Protein AF-A0A9P6TNH4-F1 (afdb_monomer)

Foldseek 3Di:
DDDDDDDDDPDDDPPPPPPVPPDPLNVLLVVLVVLLVVLVPCPPDDDPPCPCSQVVLLCSQQVPAPLSSVLLVLLPVPDDSVLSSVVSNLCSQFVCGHVNNNVLCVVQVVDSVSSSVQCPDLVSVVVSQVVSLVVVVVVCVVVVHPPCPSHGTHSGGD

Radius of gyration: 21.9 Å; Cα contacts (8 Å, |Δi|>4): 135; chains: 1; bounding box: 64×40×67 Å

pLDDT: mean 82.05, std 19.62, range [35.44, 97.69]

Structure (mmCIF, N/CA/C/O backbone):
data_AF-A0A9P6TNH4-F1
#
_entry.id   AF-A0A9P6TNH4-F1
#
loop_
_atom_site.group_PDB
_atom_site.id
_atom_site.type_symbol
_atom_site.label_atom_id
_atom_site.label_alt_id
_atom_site.label_comp_id
_atom_site.label_asym_id
_atom_site.label_entity_id
_atom_site.label_seq_id
_atom_site.pdbx_PDB_ins_code
_atom_site.Cartn_x
_atom_site.Cartn_y
_atom_site.Cartn_z
_atom_site.occupancy
_atom_site.B_iso_or_equiv
_atom_site.auth_seq_id
_atom_site.auth_comp_id
_atom_site.auth_asym_id
_atom_site.auth_atom_id
_atom_site.pdbx_PDB_model_num
ATOM 1 N N . MET A 1 1 ? 49.554 24.285 46.329 1.00 37.38 1 MET A N 1
ATOM 2 C CA . MET A 1 1 ? 48.933 22.944 46.353 1.00 37.38 1 MET A CA 1
ATOM 3 C C . MET A 1 1 ? 48.378 22.694 44.965 1.00 37.38 1 MET A C 1
ATOM 5 O O . MET A 1 1 ? 47.506 23.433 44.535 1.00 37.38 1 MET A O 1
ATOM 9 N N . SER A 1 2 ? 49.019 21.789 44.226 1.00 38.09 2 SER A N 1
ATOM 10 C CA . SER A 1 2 ? 48.841 21.612 42.783 1.00 38.09 2 SER A CA 1
ATOM 11 C C . SER A 1 2 ? 47.711 20.625 42.492 1.00 38.09 2 SER A C 1
ATOM 13 O O . SER A 1 2 ? 47.650 19.554 43.099 1.00 38.09 2 SER A O 1
ATOM 15 N N . CYS A 1 3 ? 46.819 21.026 41.588 1.00 43.47 3 CYS A N 1
ATOM 16 C CA . CYS A 1 3 ? 45.676 20.264 41.109 1.00 43.47 3 CYS A CA 1
ATOM 17 C C . CYS A 1 3 ? 46.169 18.989 40.403 1.00 43.47 3 CYS A C 1
ATOM 19 O O . CYS A 1 3 ? 46.942 19.064 39.449 1.00 43.47 3 CYS A O 1
ATOM 21 N N . LYS A 1 4 ? 45.763 17.814 40.896 1.00 47.56 4 LYS A N 1
ATOM 22 C CA . LYS A 1 4 ? 46.108 16.523 40.293 1.00 47.56 4 LYS A CA 1
ATOM 23 C C . LYS A 1 4 ? 45.225 16.285 39.068 1.00 47.56 4 LYS A C 1
ATOM 25 O O . LYS A 1 4 ? 44.048 15.964 39.192 1.00 47.56 4 LYS A O 1
ATOM 30 N N . THR A 1 5 ? 45.821 16.427 37.894 1.00 46.59 5 THR A N 1
ATOM 31 C CA . THR A 1 5 ? 45.337 15.897 36.619 1.00 46.59 5 THR A CA 1
ATOM 32 C C . THR A 1 5 ? 45.258 14.368 36.689 1.00 46.59 5 THR A C 1
ATOM 34 O O . THR A 1 5 ? 46.267 13.695 36.890 1.00 46.59 5 THR A O 1
ATOM 37 N N . CYS A 1 6 ? 44.061 13.804 36.506 1.00 51.72 6 CYS A N 1
ATOM 38 C CA . CYS A 1 6 ? 43.899 12.385 36.186 1.00 51.72 6 CYS A CA 1
ATOM 39 C C . CYS A 1 6 ? 44.214 12.189 34.700 1.00 51.72 6 CYS A C 1
ATOM 41 O O . CYS A 1 6 ? 43.359 12.382 33.840 1.00 51.72 6 CYS A O 1
ATOM 43 N N . GLY A 1 7 ? 45.469 11.854 34.408 1.00 47.84 7 GLY A N 1
ATOM 44 C CA . GLY A 1 7 ? 45.866 11.262 33.138 1.00 47.84 7 GLY A CA 1
ATOM 45 C C . GLY A 1 7 ? 45.820 9.741 33.243 1.00 47.84 7 GLY A C 1
ATOM 46 O O . GLY A 1 7 ? 46.381 9.178 34.180 1.00 47.84 7 GLY A O 1
ATOM 47 N N . GLY A 1 8 ? 45.183 9.081 32.275 1.00 37.75 8 GLY A N 1
ATOM 48 C CA . GLY A 1 8 ? 45.351 7.643 32.080 1.00 37.75 8 GLY A CA 1
ATOM 49 C C . GLY A 1 8 ? 44.203 6.958 31.346 1.00 37.75 8 GLY A C 1
ATOM 50 O O . GLY A 1 8 ? 43.240 6.554 31.985 1.00 37.75 8 GLY A O 1
ATOM 51 N N . CYS A 1 9 ? 44.355 6.801 30.025 1.00 43.03 9 CYS A N 1
ATOM 52 C CA . CYS A 1 9 ? 44.180 5.553 29.249 1.00 43.03 9 CYS A CA 1
ATOM 53 C C . CYS A 1 9 ? 43.751 5.849 27.801 1.00 43.03 9 CYS A C 1
ATOM 55 O O . CYS A 1 9 ? 42.599 5.689 27.410 1.00 43.03 9 CYS A O 1
ATOM 57 N N . PHE A 1 10 ? 44.728 6.259 26.990 1.00 47.09 10 PHE A N 1
ATOM 58 C CA . PHE A 1 10 ? 44.686 6.149 25.533 1.00 47.09 10 PHE A CA 1
ATOM 59 C C . PHE A 1 10 ? 45.055 4.705 25.158 1.00 47.09 10 PHE A C 1
ATOM 61 O O . PHE A 1 10 ? 46.218 4.405 24.913 1.00 47.09 10 PHE A O 1
ATOM 68 N N . THR A 1 11 ? 44.076 3.803 25.131 1.00 47.19 11 THR A N 1
ATOM 69 C CA . THR A 1 11 ? 44.177 2.524 24.411 1.00 47.19 11 THR A CA 1
ATOM 70 C C . THR A 1 11 ? 42.797 2.104 23.917 1.00 47.19 11 THR A C 1
ATOM 72 O O . THR A 1 11 ? 41.955 1.669 24.694 1.00 47.19 11 THR A O 1
ATOM 75 N N . GLY A 1 12 ? 42.595 2.257 22.607 1.00 49.12 12 GLY A N 1
ATOM 76 C CA . GLY A 1 12 ? 41.892 1.304 21.748 1.00 49.12 12 GLY A CA 1
ATOM 77 C C . GLY A 1 12 ? 40.591 0.690 22.255 1.00 49.12 12 GLY A C 1
ATOM 78 O O . GLY A 1 12 ? 40.549 -0.481 22.610 1.00 49.12 12 GLY A O 1
ATOM 79 N N . SER A 1 13 ? 39.502 1.434 22.136 1.00 42.00 13 SER A N 1
ATOM 80 C CA . SER A 1 13 ? 38.246 0.905 21.602 1.00 42.00 13 SER A CA 1
ATOM 81 C C . SER A 1 13 ? 37.489 2.106 21.084 1.00 42.00 13 SER A C 1
ATOM 83 O O . SER A 1 13 ? 36.855 2.837 21.842 1.00 42.00 13 SER A O 1
ATOM 85 N N . GLY A 1 14 ? 37.648 2.368 19.784 1.00 35.81 14 GLY A N 1
ATOM 86 C CA . GLY A 1 14 ? 36.750 3.277 19.096 1.00 35.81 14 GLY A CA 1
ATOM 87 C C . GLY A 1 14 ? 35.339 2.841 19.453 1.00 35.81 14 GLY A C 1
ATOM 88 O O . GLY A 1 14 ? 35.000 1.669 19.283 1.00 35.81 14 GLY A O 1
ATOM 89 N N . CYS A 1 15 ? 34.562 3.764 20.015 1.00 40.81 15 CYS A N 1
ATOM 90 C CA . CYS A 1 15 ? 33.127 3.611 20.127 1.00 40.81 15 CYS A CA 1
ATOM 91 C C . CYS A 1 15 ? 32.622 3.485 18.690 1.00 40.81 15 CYS A C 1
ATOM 93 O O . CYS A 1 15 ? 32.350 4.471 18.004 1.00 40.81 15 CYS A O 1
ATOM 95 N N . THR A 1 16 ? 32.625 2.253 18.191 1.00 40.75 16 THR A N 1
ATOM 96 C CA . THR A 1 16 ? 31.863 1.883 17.026 1.00 40.75 16 THR A CA 1
ATOM 97 C C . THR A 1 16 ? 30.439 2.079 17.495 1.00 40.75 16 THR A C 1
ATOM 99 O O . THR A 1 16 ? 29.872 1.274 18.229 1.00 40.75 16 THR A O 1
ATOM 102 N N . THR A 1 17 ? 29.858 3.209 17.102 1.00 41.62 17 THR A N 1
ATOM 103 C CA . THR A 1 17 ? 28.443 3.200 16.792 1.00 41.62 17 THR A CA 1
ATOM 104 C C . THR A 1 17 ? 28.312 2.116 15.733 1.00 41.62 17 THR A C 1
ATOM 106 O O . THR A 1 17 ? 28.500 2.344 14.539 1.00 41.62 17 THR A O 1
ATOM 109 N N . SER A 1 18 ? 28.093 0.879 16.177 1.00 35.44 18 SER A N 1
ATOM 110 C CA . SER A 1 18 ? 27.436 -0.116 15.365 1.00 35.44 18 SER A CA 1
ATOM 111 C C . SER A 1 18 ? 26.100 0.534 15.055 1.00 35.44 18 SER A C 1
ATOM 113 O O . SER A 1 18 ? 25.148 0.503 15.830 1.00 35.44 18 SER A O 1
ATOM 115 N N . ARG A 1 19 ? 26.083 1.269 13.938 1.00 39.75 19 ARG A N 1
ATOM 116 C CA . ARG A 1 19 ? 24.885 1.583 13.187 1.00 39.75 19 ARG A CA 1
ATOM 117 C C . ARG A 1 19 ? 24.279 0.211 12.973 1.00 39.75 19 ARG A C 1
ATOM 119 O O . ARG A 1 19 ? 24.720 -0.518 12.091 1.00 39.75 19 ARG A O 1
ATOM 126 N N . SER A 1 20 ? 23.405 -0.186 13.895 1.00 37.62 20 SER A N 1
ATOM 127 C CA . SER A 1 20 ? 22.616 -1.391 13.769 1.00 37.62 20 SER A CA 1
ATOM 128 C C . SER A 1 20 ? 21.956 -1.228 12.421 1.00 37.62 20 SER A C 1
ATOM 130 O O . SER A 1 20 ? 21.175 -0.296 12.213 1.00 37.62 20 SER A O 1
ATOM 132 N N . SER A 1 21 ? 22.419 -2.016 11.461 1.00 40.53 21 SER A N 1
ATOM 133 C CA . SER A 1 21 ? 21.996 -1.980 10.075 1.00 40.53 21 SER A CA 1
ATOM 134 C C . SER A 1 21 ? 20.622 -2.624 9.991 1.00 40.53 21 SER A C 1
ATOM 136 O O . SER A 1 21 ? 20.429 -3.574 9.242 1.00 40.53 21 SER A O 1
ATOM 138 N N . LYS A 1 22 ? 19.667 -2.117 10.779 1.00 45.06 22 LYS A N 1
ATOM 139 C CA . LYS A 1 22 ? 18.268 -2.202 10.409 1.00 45.06 22 LYS A CA 1
ATOM 140 C C . LYS A 1 22 ? 18.195 -1.531 9.054 1.00 45.06 22 LYS A C 1
ATOM 142 O O . LYS A 1 22 ? 18.571 -0.361 8.907 1.00 45.06 22 LYS A O 1
ATOM 147 N N . THR A 1 23 ? 17.844 -2.305 8.037 1.00 56.88 23 THR A N 1
ATOM 148 C CA . THR A 1 23 ? 17.645 -1.759 6.699 1.00 56.88 23 THR A CA 1
ATOM 149 C C . THR A 1 23 ? 16.667 -0.591 6.821 1.00 56.88 23 THR A C 1
ATOM 151 O O . THR A 1 23 ? 15.750 -0.615 7.639 1.00 56.88 23 THR A O 1
ATOM 154 N N . LYS A 1 24 ? 16.869 0.473 6.037 1.00 58.84 24 LYS A N 1
ATOM 155 C CA . LYS A 1 24 ? 16.007 1.673 6.027 1.00 58.84 24 LYS A CA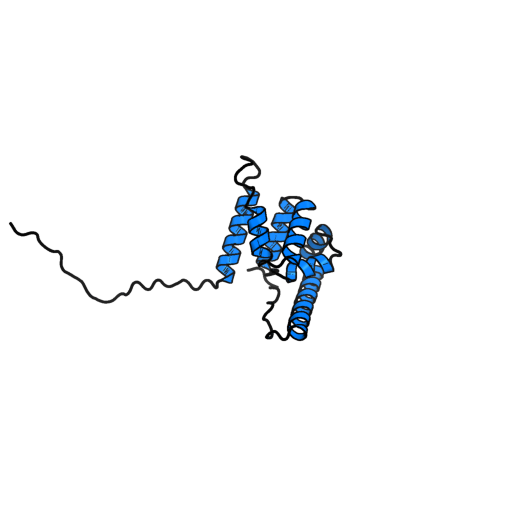 1
ATOM 156 C C . LYS A 1 24 ? 14.504 1.322 6.013 1.00 58.84 24 LYS A C 1
ATOM 158 O O . LYS A 1 24 ? 13.700 2.057 6.577 1.00 58.84 24 LYS A O 1
ATOM 163 N N . ASN A 1 25 ? 14.162 0.180 5.414 1.00 66.00 25 ASN A N 1
ATOM 164 C CA . ASN A 1 25 ? 12.819 -0.380 5.358 1.00 66.00 25 ASN A CA 1
ATOM 165 C C . ASN A 1 25 ? 12.281 -0.798 6.750 1.00 66.00 25 ASN A C 1
ATOM 167 O O . ASN A 1 25 ? 11.241 -0.305 7.162 1.00 66.00 25 ASN A O 1
ATOM 171 N N . GLU A 1 26 ? 13.026 -1.562 7.558 1.00 68.00 26 GLU A N 1
ATOM 172 C CA . GLU A 1 26 ? 12.599 -1.979 8.912 1.00 68.00 26 GLU A CA 1
ATOM 173 C C . GLU A 1 26 ? 12.338 -0.801 9.863 1.00 68.00 26 GLU A C 1
ATOM 175 O O . GLU A 1 26 ? 11.412 -0.827 10.672 1.00 68.00 26 GLU A O 1
ATOM 180 N N . LEU A 1 27 ? 13.153 0.255 9.771 1.00 68.12 27 LEU A N 1
ATOM 181 C CA . LEU A 1 27 ? 12.950 1.479 10.556 1.00 68.12 27 LEU A CA 1
ATOM 182 C C . LEU A 1 27 ? 11.696 2.242 10.112 1.00 68.12 27 LEU A C 1
ATOM 184 O O . LEU A 1 27 ? 11.041 2.874 10.938 1.00 68.12 27 LEU A O 1
ATOM 188 N N . THR A 1 28 ? 11.370 2.178 8.820 1.00 78.62 28 THR A N 1
ATOM 189 C CA . THR A 1 28 ? 10.169 2.806 8.258 1.00 78.62 28 THR A CA 1
ATOM 190 C C . THR A 1 28 ? 8.922 2.040 8.691 1.00 78.62 28 THR A C 1
ATOM 192 O O . THR A 1 28 ? 7.993 2.657 9.200 1.00 78.62 28 THR A O 1
ATOM 195 N N . VAL A 1 29 ? 8.949 0.705 8.613 1.00 83.25 29 VAL A N 1
ATOM 196 C CA . VAL A 1 29 ? 7.869 -0.172 9.089 1.00 83.25 29 VAL A CA 1
ATOM 197 C C . VAL A 1 29 ? 7.599 0.052 10.576 1.00 83.25 29 VAL A C 1
ATOM 199 O O . VAL A 1 29 ? 6.476 0.361 10.956 1.00 83.25 29 VAL A O 1
ATOM 202 N N . ALA A 1 30 ? 8.634 0.005 11.423 1.00 84.88 30 ALA A N 1
ATOM 203 C CA . ALA A 1 30 ? 8.476 0.229 12.862 1.00 84.88 30 ALA A CA 1
ATOM 204 C C . ALA A 1 30 ? 7.882 1.611 13.190 1.00 84.88 30 ALA A C 1
ATOM 206 O O . ALA A 1 30 ? 7.114 1.750 14.142 1.00 84.88 30 ALA A O 1
ATOM 207 N N . ARG A 1 31 ? 8.224 2.636 12.400 1.00 87.88 31 ARG A N 1
ATOM 208 C CA . ARG A 1 31 ? 7.667 3.981 12.555 1.00 87.88 31 ARG A CA 1
ATOM 209 C C . ARG A 1 31 ? 6.190 4.034 12.167 1.00 87.88 31 ARG A C 1
ATOM 211 O O . ARG A 1 31 ? 5.409 4.579 12.940 1.00 87.88 31 ARG A O 1
ATOM 218 N N . ILE A 1 32 ? 5.811 3.456 11.025 1.00 88.56 32 ILE A N 1
ATOM 219 C CA . ILE A 1 32 ? 4.412 3.409 10.572 1.00 88.56 32 ILE A CA 1
ATOM 220 C C . ILE A 1 32 ? 3.562 2.634 11.581 1.00 88.56 32 ILE A C 1
ATOM 222 O O . ILE A 1 32 ? 2.540 3.148 12.019 1.00 88.56 32 ILE A O 1
ATOM 226 N N . LEU A 1 33 ? 4.020 1.467 12.043 1.00 88.88 33 LEU A N 1
ATOM 227 C CA . LEU A 1 33 ? 3.329 0.695 13.083 1.00 88.88 33 LEU A CA 1
ATOM 228 C C . LEU A 1 33 ? 3.145 1.505 14.380 1.00 88.88 33 LEU A C 1
ATOM 230 O O . LEU A 1 33 ? 2.076 1.472 14.986 1.00 88.88 33 LEU A O 1
ATOM 234 N N . GLY A 1 34 ? 4.148 2.297 14.776 1.00 88.50 34 GLY A N 1
ATOM 235 C CA . GLY A 1 34 ? 4.030 3.217 15.910 1.00 88.50 34 GLY A CA 1
ATOM 236 C C . GLY A 1 34 ? 2.971 4.309 15.706 1.00 88.50 34 GLY A C 1
ATOM 237 O O . GLY A 1 34 ? 2.223 4.619 16.632 1.00 88.50 34 GLY A O 1
ATOM 238 N N . LEU A 1 35 ? 2.865 4.866 14.494 1.00 89.25 35 LEU A N 1
ATOM 239 C CA . LEU A 1 35 ? 1.826 5.842 14.145 1.00 89.25 35 LEU A CA 1
ATOM 240 C C . LEU A 1 35 ? 0.426 5.215 14.141 1.00 89.25 35 LEU A C 1
ATOM 242 O O . LEU A 1 35 ? -0.516 5.842 14.621 1.00 89.25 35 LEU A O 1
ATOM 246 N N . LEU A 1 36 ? 0.293 3.978 13.653 1.00 90.06 36 LEU A N 1
ATOM 247 C CA . LEU A 1 36 ? -0.970 3.234 13.669 1.00 90.06 36 LEU A CA 1
ATOM 248 C C . LEU A 1 36 ? -1.431 2.960 15.104 1.00 90.06 36 LEU A C 1
ATOM 250 O O . LEU A 1 36 ? -2.597 3.175 15.433 1.00 90.06 36 LEU A O 1
ATOM 254 N N . GLN A 1 37 ? -0.506 2.576 15.987 1.00 89.38 37 GLN A N 1
ATOM 255 C CA . GLN A 1 37 ? -0.810 2.374 17.401 1.00 89.38 37 GLN A CA 1
ATOM 256 C C . GLN A 1 37 ? -1.236 3.678 18.092 1.00 89.38 37 GLN A C 1
ATOM 258 O O . GLN A 1 37 ? -2.185 3.674 18.876 1.00 89.38 37 GLN A O 1
ATOM 263 N N . LEU A 1 38 ? -0.580 4.800 17.779 1.00 88.00 38 LEU A N 1
ATOM 264 C CA . LEU A 1 38 ? -0.961 6.119 18.291 1.00 88.00 38 LEU A CA 1
ATOM 265 C C . LEU A 1 38 ? -2.364 6.528 17.811 1.00 88.00 38 LEU A C 1
ATOM 267 O O . LEU A 1 38 ? -3.181 7.005 18.601 1.00 88.00 38 LEU A O 1
ATOM 271 N N . ALA A 1 39 ? -2.667 6.300 16.530 1.00 86.50 39 ALA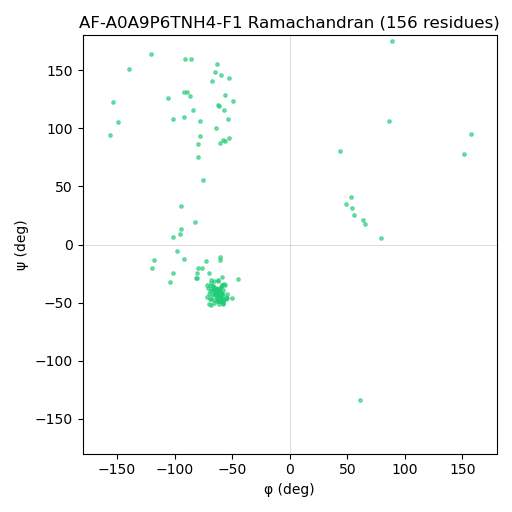 A N 1
ATOM 272 C CA . ALA A 1 39 ? -3.985 6.563 15.959 1.00 86.50 39 ALA A CA 1
ATOM 273 C C . ALA A 1 39 ? -5.082 5.713 16.625 1.00 86.50 39 ALA A C 1
ATOM 275 O O . ALA A 1 39 ? -6.164 6.221 16.902 1.00 86.50 39 ALA A O 1
ATOM 276 N N . ALA A 1 40 ? -4.792 4.449 16.951 1.00 87.06 40 ALA A N 1
ATOM 277 C CA . ALA A 1 40 ? -5.735 3.568 17.636 1.00 87.06 40 ALA A CA 1
ATOM 278 C C . ALA A 1 40 ? -6.006 3.979 19.098 1.00 87.06 40 ALA A C 1
ATOM 280 O O . ALA A 1 40 ? -7.123 3.818 19.585 1.00 87.06 40 ALA A O 1
ATOM 281 N N . GLN A 1 41 ? -5.000 4.499 19.811 1.00 83.50 41 GLN A N 1
ATOM 282 C CA . GLN A 1 41 ? -5.089 4.789 21.251 1.00 83.50 41 GLN A CA 1
ATOM 283 C C . GLN A 1 41 ? -5.800 6.094 21.598 1.00 83.50 41 GLN A C 1
ATOM 285 O O . GLN A 1 41 ? -6.369 6.206 22.682 1.00 83.50 41 GLN A O 1
ATOM 290 N N . THR A 1 42 ? -5.763 7.095 20.723 1.00 69.62 42 THR A N 1
ATOM 291 C CA . THR A 1 42 ?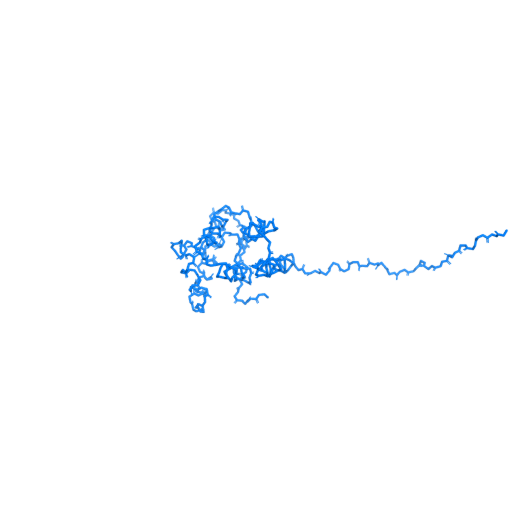 -6.230 8.441 21.102 1.00 69.62 42 THR A CA 1
ATOM 292 C C . THR A 1 42 ? -7.699 8.706 20.735 1.00 69.62 42 THR A C 1
ATOM 294 O O . THR A 1 42 ? -8.196 9.818 20.892 1.00 69.62 42 THR A O 1
ATOM 297 N N . ASN A 1 43 ? -8.437 7.645 20.387 1.00 60.00 43 ASN A N 1
ATOM 298 C CA . ASN A 1 43 ? -9.885 7.654 20.160 1.00 60.00 43 ASN A CA 1
ATOM 299 C C . ASN A 1 43 ? -10.704 8.078 21.407 1.00 60.00 43 ASN A C 1
ATOM 301 O O . ASN A 1 43 ? -11.879 8.406 21.279 1.00 60.00 43 ASN A O 1
ATOM 305 N N . ASP A 1 44 ? -10.094 8.120 22.601 1.00 52.62 44 ASP A N 1
ATOM 306 C CA . ASP A 1 44 ? -10.810 8.420 23.849 1.00 52.62 44 ASP A CA 1
ATOM 307 C C . ASP A 1 44 ? -10.645 9.852 24.391 1.00 52.62 44 ASP A C 1
ATOM 309 O O . ASP A 1 44 ? -11.524 10.307 25.125 1.00 52.62 44 ASP A O 1
ATOM 313 N N . GLN A 1 45 ? -9.579 10.605 24.080 1.00 49.88 45 GLN A N 1
ATOM 314 C CA . GLN A 1 45 ? -9.361 11.929 24.694 1.00 49.88 45 GLN A CA 1
ATOM 315 C C . GLN A 1 45 ? -8.538 12.878 23.803 1.00 49.88 45 GLN A C 1
ATOM 317 O O . GLN A 1 45 ? -7.373 12.627 23.532 1.00 49.88 45 GLN A O 1
ATOM 322 N N . THR A 1 46 ? -9.121 14.041 23.484 1.00 46.41 46 THR A N 1
ATOM 323 C CA . THR A 1 46 ? -8.508 15.275 22.927 1.00 46.41 46 THR A CA 1
ATOM 324 C C . THR A 1 46 ? -8.340 15.383 21.399 1.00 46.41 46 THR A C 1
ATOM 326 O O . THR A 1 46 ? -7.448 14.833 20.769 1.00 46.41 46 THR A O 1
ATOM 329 N N . SER A 1 47 ? -9.196 16.215 20.805 1.00 51.25 47 SER A N 1
ATOM 330 C CA . SER A 1 47 ? -9.382 16.455 19.369 1.00 51.25 47 SER A CA 1
ATOM 331 C C . SER A 1 47 ? -8.392 17.436 18.713 1.00 51.25 47 SER A C 1
ATOM 333 O O . SER A 1 47 ? -8.729 17.988 17.675 1.00 51.25 47 SER A O 1
ATOM 335 N N . ASN A 1 48 ? -7.221 17.717 19.302 1.00 50.16 48 ASN A N 1
ATOM 336 C CA . ASN A 1 48 ? -6.302 18.750 18.777 1.00 50.16 48 ASN A CA 1
ATOM 337 C C . ASN A 1 48 ? -4.907 18.244 18.366 1.00 50.16 48 ASN A C 1
ATOM 339 O O . ASN A 1 48 ? -4.252 18.920 17.583 1.00 50.16 48 ASN A O 1
ATOM 343 N N . ASP A 1 49 ? -4.447 17.082 18.847 1.00 47.09 49 ASP A N 1
ATOM 344 C CA . ASP A 1 49 ? -3.097 16.554 18.531 1.00 47.09 49 ASP A CA 1
ATOM 345 C C . ASP A 1 49 ? -3.110 15.512 17.389 1.00 47.09 49 ASP A C 1
ATOM 347 O O . ASP A 1 49 ? -2.079 15.043 16.908 1.00 47.09 49 ASP A O 1
ATOM 351 N N . HIS A 1 50 ? -4.307 15.151 16.926 1.00 53.69 50 HIS A N 1
ATOM 352 C CA . HIS A 1 50 ? -4.545 14.109 15.931 1.00 53.69 50 HIS A CA 1
ATOM 353 C C . HIS A 1 50 ? -4.597 14.575 14.483 1.00 53.69 50 HIS A C 1
ATOM 355 O O . HIS A 1 50 ? -4.501 13.737 13.582 1.00 53.69 50 HIS A O 1
ATOM 361 N N . ASP A 1 51 ? -4.686 15.883 14.250 1.00 61.34 51 ASP A N 1
ATOM 362 C CA . ASP A 1 51 ? -4.876 16.453 12.912 1.00 61.34 51 ASP A CA 1
ATOM 363 C C . ASP A 1 51 ? -3.739 16.115 11.938 1.00 61.34 51 ASP A C 1
ATOM 365 O O . ASP A 1 51 ? -3.857 16.332 10.733 1.00 61.34 51 ASP A O 1
ATOM 369 N N . HIS A 1 52 ? -2.628 15.561 12.429 1.00 78.50 52 HIS A N 1
ATOM 370 C CA . HIS A 1 52 ? -1.462 15.249 11.614 1.00 78.50 52 HIS A CA 1
ATOM 371 C C . HIS A 1 52 ? -1.111 13.761 11.554 1.00 78.50 52 HIS A C 1
ATOM 373 O O . HIS A 1 52 ? -0.347 13.386 10.669 1.00 78.50 52 HIS A O 1
ATOM 379 N N . VAL A 1 53 ? -1.667 12.890 12.407 1.00 89.25 53 VAL A N 1
ATOM 380 C CA . VAL A 1 53 ? -1.267 11.466 12.440 1.00 89.25 53 VAL A CA 1
ATOM 381 C C . VAL A 1 53 ? -1.717 10.740 11.174 1.00 89.25 53 VAL A C 1
ATOM 383 O O . VAL A 1 53 ? -0.887 10.152 10.481 1.00 89.25 53 VAL A O 1
ATOM 386 N N . ILE A 1 54 ? -3.001 10.844 10.819 1.00 90.94 54 ILE A N 1
ATOM 387 C CA . ILE A 1 54 ? -3.537 10.230 9.596 1.00 90.94 54 ILE A CA 1
ATOM 388 C C . ILE A 1 54 ? -2.868 10.822 8.345 1.00 90.94 54 ILE A C 1
ATOM 390 O O . ILE A 1 54 ? -2.345 10.041 7.548 1.00 90.94 54 ILE A O 1
ATOM 394 N N . PRO A 1 55 ? -2.754 12.159 8.178 1.00 91.19 55 PRO A N 1
ATOM 395 C CA . PRO A 1 55 ? -1.994 12.721 7.061 1.00 91.19 55 PRO A CA 1
ATOM 396 C C . PRO A 1 55 ? -0.537 12.248 6.989 1.00 91.19 55 PRO A C 1
ATOM 398 O O . PRO A 1 55 ? -0.016 12.053 5.893 1.00 91.19 55 PRO A O 1
ATOM 401 N N . THR A 1 56 ? 0.116 12.020 8.133 1.00 91.62 56 THR A N 1
ATOM 402 C CA . THR A 1 56 ? 1.487 11.493 8.179 1.00 91.62 56 THR A CA 1
ATOM 403 C C . THR A 1 56 ? 1.538 10.042 7.707 1.00 91.62 56 THR A C 1
ATOM 405 O O . THR A 1 56 ? 2.354 9.724 6.846 1.00 91.62 56 THR A O 1
ATOM 408 N N . ILE A 1 57 ? 0.635 9.176 8.183 1.00 93.12 57 ILE A N 1
ATOM 409 C CA . ILE A 1 57 ? 0.519 7.787 7.706 1.00 93.12 57 ILE A CA 1
ATOM 410 C C . ILE A 1 57 ? 0.315 7.766 6.185 1.00 93.12 57 ILE A C 1
ATOM 412 O O . ILE A 1 57 ? 1.017 7.051 5.470 1.00 93.12 57 ILE A O 1
ATOM 416 N N . VAL A 1 58 ? -0.592 8.608 5.679 1.00 94.44 58 VAL A N 1
ATOM 417 C CA . VAL A 1 58 ? -0.866 8.742 4.243 1.00 94.44 58 VAL A CA 1
ATOM 418 C C . VAL A 1 58 ? 0.380 9.181 3.473 1.00 94.44 58 VAL A C 1
ATOM 420 O O . VAL A 1 58 ? 0.719 8.582 2.450 1.00 94.44 58 VAL A O 1
ATOM 423 N N . ALA A 1 59 ? 1.082 10.214 3.942 1.00 92.81 59 ALA A N 1
ATOM 424 C CA . ALA A 1 59 ? 2.280 10.730 3.284 1.00 92.81 59 ALA A CA 1
ATOM 425 C C . ALA A 1 59 ? 3.401 9.680 3.218 1.00 92.81 59 ALA A C 1
ATOM 427 O O . ALA A 1 59 ? 4.079 9.558 2.197 1.00 92.81 59 ALA A O 1
ATOM 428 N N . GLU A 1 60 ? 3.567 8.893 4.280 1.00 92.75 60 GLU A N 1
ATOM 429 C CA . GLU A 1 60 ? 4.581 7.845 4.352 1.00 92.75 60 GLU A CA 1
ATOM 430 C C . GLU A 1 60 ? 4.272 6.664 3.438 1.00 92.75 60 GLU A C 1
ATOM 432 O O . GLU A 1 60 ? 5.116 6.289 2.623 1.00 92.75 60 GLU A O 1
ATOM 437 N N . LEU A 1 61 ? 3.059 6.113 3.526 1.00 94.31 61 LEU A N 1
ATOM 438 C CA . LEU A 1 61 ? 2.649 4.967 2.714 1.00 94.31 61 LEU A CA 1
ATOM 439 C C . LEU A 1 61 ? 2.600 5.312 1.225 1.00 94.31 61 LEU A C 1
ATOM 441 O O . LEU A 1 61 ? 3.009 4.513 0.386 1.00 94.31 61 LEU A O 1
ATOM 445 N N . SER A 1 62 ? 2.153 6.520 0.884 1.00 95.06 62 SER A N 1
ATOM 446 C CA . SER A 1 62 ? 2.096 6.977 -0.506 1.00 95.06 62 SER A CA 1
ATOM 447 C C . SER A 1 62 ? 3.458 7.302 -1.115 1.00 95.06 62 SER A C 1
ATOM 449 O O . SER A 1 62 ? 3.532 7.481 -2.327 1.00 95.06 62 SER A O 1
ATOM 451 N N . GLN A 1 63 ? 4.521 7.439 -0.315 1.00 93.06 63 GLN A N 1
ATOM 452 C CA . GLN A 1 63 ? 5.842 7.888 -0.775 1.00 93.06 63 GLN A CA 1
ATOM 453 C C . GLN A 1 63 ? 5.796 9.166 -1.642 1.00 93.06 63 GLN A C 1
ATOM 455 O O . GLN A 1 63 ? 6.584 9.334 -2.572 1.00 93.06 63 GLN A O 1
ATOM 460 N N . ASN A 1 64 ? 4.878 10.088 -1.332 1.00 88.00 64 ASN A N 1
ATOM 461 C CA . ASN A 1 64 ? 4.613 11.317 -2.098 1.00 88.00 64 ASN A CA 1
ATOM 462 C C . ASN A 1 64 ? 4.044 11.116 -3.515 1.00 88.00 64 ASN A C 1
ATOM 464 O O . ASN A 1 64 ? 4.055 12.044 -4.324 1.00 88.00 64 ASN A O 1
ATOM 468 N N . ILE A 1 65 ? 3.509 9.936 -3.823 1.00 94.06 65 ILE A N 1
ATOM 469 C CA . ILE A 1 65 ? 2.792 9.689 -5.074 1.00 94.06 65 ILE A CA 1
ATOM 470 C C . ILE A 1 65 ? 1.348 10.151 -4.912 1.00 94.06 65 ILE A C 1
ATOM 472 O O . ILE A 1 65 ? 0.584 9.598 -4.122 1.00 94.06 65 ILE A O 1
ATOM 476 N N . TYR A 1 66 ? 0.970 11.162 -5.696 1.00 95.00 66 TYR A N 1
ATOM 477 C CA . TYR A 1 66 ? -0.336 11.816 -5.606 1.00 95.00 66 TYR A CA 1
ATOM 478 C C . TYR A 1 66 ? -1.515 10.839 -5.738 1.00 95.00 66 TYR A C 1
ATOM 480 O O . TYR A 1 66 ? -2.437 10.885 -4.930 1.00 95.00 66 TYR A O 1
ATOM 488 N N . ALA A 1 67 ? -1.472 9.914 -6.704 1.00 95.06 67 ALA A N 1
ATOM 489 C CA . ALA A 1 67 ? -2.542 8.930 -6.895 1.00 95.06 67 ALA A CA 1
ATOM 490 C C . ALA A 1 67 ? -2.757 8.066 -5.640 1.00 95.06 67 ALA A C 1
ATOM 492 O O . ALA A 1 67 ? -3.887 7.863 -5.205 1.00 95.06 67 ALA A O 1
ATOM 493 N N . SER A 1 68 ? -1.669 7.636 -5.004 1.00 96.62 68 SER A N 1
ATOM 494 C CA . SER A 1 68 ? -1.698 6.832 -3.782 1.00 96.62 68 SER A CA 1
ATOM 495 C C . SER A 1 68 ? -2.143 7.637 -2.563 1.00 96.62 68 SER A C 1
ATOM 497 O O . SER A 1 68 ? -2.856 7.115 -1.711 1.00 96.62 68 SER A O 1
ATOM 499 N N . GLN A 1 69 ? -1.781 8.923 -2.485 1.00 96.12 69 GLN A N 1
ATOM 500 C CA . GLN A 1 69 ? -2.316 9.828 -1.461 1.00 96.12 69 GLN A CA 1
ATOM 501 C C . GLN A 1 69 ? -3.831 9.957 -1.582 1.00 96.12 69 GLN A C 1
ATOM 503 O O . GLN A 1 69 ? -4.542 9.797 -0.593 1.00 96.12 69 GLN A O 1
ATOM 508 N N . MET A 1 70 ? -4.330 10.199 -2.795 1.00 95.62 70 MET A N 1
ATOM 509 C CA . MET A 1 70 ? -5.764 10.308 -3.050 1.00 95.62 70 MET A CA 1
ATOM 510 C C . MET A 1 70 ? -6.492 8.993 -2.763 1.00 95.62 70 MET A C 1
ATOM 512 O O . MET A 1 70 ? -7.567 9.022 -2.168 1.00 95.62 70 MET A O 1
ATOM 516 N N . ALA A 1 71 ? -5.893 7.851 -3.112 1.00 95.94 71 ALA A N 1
ATOM 517 C CA . ALA A 1 71 ? -6.419 6.527 -2.794 1.00 95.94 71 ALA A CA 1
ATOM 518 C C . ALA A 1 71 ? -6.579 6.321 -1.278 1.00 95.94 71 ALA A C 1
ATOM 520 O O . ALA A 1 71 ? -7.656 5.948 -0.818 1.00 95.94 71 ALA A O 1
ATOM 521 N N . LEU A 1 72 ? -5.547 6.634 -0.488 1.00 96.25 72 LEU A N 1
ATOM 522 C CA . LEU A 1 72 ? -5.589 6.483 0.970 1.00 96.25 72 LEU A CA 1
ATOM 523 C C . LEU A 1 72 ? -6.540 7.475 1.645 1.00 96.25 72 LEU A C 1
ATOM 525 O O . LEU A 1 72 ? -7.255 7.093 2.565 1.00 96.25 72 LEU A O 1
ATOM 529 N N . LEU A 1 73 ? -6.585 8.730 1.191 1.00 94.62 73 LEU A N 1
ATOM 530 C CA . LEU A 1 73 ? -7.545 9.713 1.707 1.00 94.62 73 LEU A CA 1
ATOM 531 C C . LEU A 1 73 ? -8.984 9.312 1.375 1.00 94.62 73 LEU A C 1
ATOM 533 O O . LEU A 1 73 ? -9.876 9.462 2.205 1.00 94.62 73 LEU A O 1
ATOM 537 N N . SER A 1 74 ? -9.212 8.772 0.177 1.00 93.25 74 SER A N 1
ATOM 538 C CA . SER A 1 74 ? -10.505 8.213 -0.213 1.00 93.25 74 SER A CA 1
ATOM 539 C C . SER A 1 74 ? -10.892 7.033 0.681 1.00 93.25 74 SER A C 1
ATOM 541 O O . SER A 1 74 ? -12.012 7.000 1.182 1.00 93.25 74 SER A O 1
ATOM 543 N N . ALA A 1 75 ? -9.956 6.116 0.951 1.00 95.56 75 ALA A N 1
ATOM 544 C CA . ALA A 1 75 ? -10.168 4.998 1.867 1.00 95.56 75 ALA A CA 1
ATOM 545 C C . ALA A 1 75 ? -10.497 5.467 3.288 1.00 95.56 75 ALA A C 1
ATOM 547 O O . ALA A 1 75 ? -11.473 5.004 3.865 1.00 95.56 75 ALA A O 1
ATOM 548 N N . TYR A 1 76 ? -9.753 6.439 3.819 1.00 94.81 76 TYR A N 1
ATOM 549 C CA . TYR A 1 76 ? -10.015 7.020 5.136 1.00 94.81 76 TYR A CA 1
ATOM 550 C C . TYR A 1 76 ? -11.409 7.659 5.248 1.00 94.81 76 TYR A C 1
ATOM 552 O O . TYR A 1 76 ? -12.049 7.560 6.287 1.00 94.81 76 TYR A O 1
ATOM 560 N N . ASN A 1 77 ? -11.899 8.290 4.178 1.00 92.69 77 ASN A N 1
ATOM 561 C CA . ASN A 1 77 ? -13.223 8.917 4.167 1.00 92.69 77 ASN A CA 1
ATOM 562 C C . ASN A 1 77 ? -14.384 7.915 4.035 1.00 92.69 77 ASN A C 1
ATOM 564 O O . ASN A 1 77 ? -15.523 8.279 4.322 1.00 92.69 77 ASN A O 1
ATOM 568 N N . GLN A 1 78 ? -14.123 6.701 3.544 1.00 93.69 78 GLN A N 1
ATOM 569 C CA . GLN A 1 78 ? -15.149 5.684 3.279 1.00 93.69 78 GLN A CA 1
ATOM 570 C C . GLN A 1 78 ? -15.176 4.577 4.338 1.00 93.69 78 GLN A C 1
ATOM 572 O O . GLN A 1 78 ? -16.238 4.037 4.630 1.00 93.69 78 GLN A O 1
ATOM 577 N N . LEU A 1 79 ? -14.023 4.242 4.915 1.00 93.75 79 LEU A N 1
ATOM 578 C CA . LEU A 1 79 ? -13.876 3.183 5.905 1.00 93.75 79 LEU A CA 1
ATOM 579 C C . LEU A 1 79 ? -14.046 3.711 7.332 1.00 93.75 79 LEU A C 1
ATOM 581 O O . LEU A 1 79 ? -13.862 4.895 7.618 1.00 93.75 79 LEU A O 1
ATOM 585 N N . SER A 1 80 ? -14.343 2.801 8.262 1.00 93.12 80 SER A N 1
ATOM 586 C CA . SER A 1 80 ? -14.177 3.099 9.683 1.00 93.12 80 SER A CA 1
ATOM 587 C C . SER A 1 80 ? -12.695 3.348 9.995 1.00 93.12 80 SER A C 1
ATOM 589 O O . SER A 1 80 ? -11.815 2.831 9.304 1.00 93.12 80 SER A O 1
ATOM 591 N N . LEU A 1 81 ? -12.392 4.099 11.062 1.00 90.69 81 LEU A N 1
ATOM 592 C CA . LEU A 1 81 ? -11.000 4.304 11.485 1.00 90.69 81 LEU A CA 1
ATOM 593 C C . LEU A 1 81 ? -10.284 2.961 11.690 1.00 90.69 81 LEU A C 1
ATOM 595 O O . LEU A 1 81 ? -9.150 2.803 11.258 1.00 90.69 81 LEU A O 1
ATOM 599 N N . THR A 1 82 ? -10.952 1.985 12.306 1.00 92.56 82 THR A N 1
ATOM 600 C CA . THR A 1 82 ? -10.390 0.650 12.540 1.00 92.56 82 THR A CA 1
ATOM 601 C C . THR A 1 82 ? -10.050 -0.065 11.234 1.00 92.56 82 THR A C 1
ATOM 603 O O . THR A 1 82 ? -8.926 -0.537 11.093 1.00 92.56 82 THR A O 1
ATOM 606 N N . ASP A 1 83 ? -10.969 -0.088 10.264 1.00 94.06 83 ASP A N 1
ATOM 607 C CA . ASP A 1 83 ? -10.723 -0.732 8.967 1.00 94.06 83 ASP A CA 1
ATOM 608 C C . ASP A 1 83 ? -9.641 0.006 8.163 1.00 94.06 83 ASP A C 1
ATOM 610 O O . ASP A 1 83 ? -8.824 -0.624 7.498 1.00 94.06 83 ASP A O 1
ATOM 614 N N . PHE A 1 84 ? -9.582 1.340 8.248 1.00 95.62 84 PHE A N 1
ATOM 615 C CA . PHE A 1 84 ? -8.507 2.117 7.627 1.00 95.62 84 PHE A CA 1
ATOM 616 C C . PHE A 1 84 ? -7.137 1.796 8.238 1.00 95.62 84 PHE A C 1
ATOM 618 O O . PHE A 1 84 ? -6.152 1.671 7.510 1.00 95.62 84 PHE A O 1
ATOM 625 N N . LEU A 1 85 ? -7.053 1.670 9.565 1.00 94.50 85 LEU A N 1
ATOM 626 C CA . LEU A 1 85 ? -5.802 1.320 10.236 1.00 94.50 85 LEU A CA 1
ATOM 627 C C . LEU A 1 85 ? -5.363 -0.107 9.888 1.00 94.50 85 LEU A C 1
ATOM 629 O O . LEU A 1 85 ? -4.179 -0.312 9.638 1.00 94.50 85 LEU A O 1
ATOM 633 N N . GLU A 1 86 ? -6.299 -1.055 9.790 1.00 94.31 86 GLU A N 1
ATOM 634 C CA . GLU A 1 86 ? -6.025 -2.422 9.321 1.00 94.31 86 GLU A CA 1
ATOM 635 C C . GLU A 1 86 ? -5.527 -2.428 7.867 1.00 94.31 86 GLU A C 1
ATOM 637 O O . GLU A 1 86 ? -4.527 -3.078 7.555 1.00 94.31 86 GLU A O 1
ATOM 642 N N . LEU A 1 87 ? -6.157 -1.645 6.982 1.00 95.44 87 LEU A N 1
ATOM 643 C CA . LEU A 1 87 ? -5.693 -1.461 5.606 1.00 95.44 87 LEU A CA 1
ATOM 644 C C . LEU A 1 87 ? -4.258 -0.924 5.574 1.00 95.44 87 LEU A C 1
ATOM 646 O O . LEU A 1 87 ? -3.401 -1.460 4.874 1.00 95.44 87 LEU A O 1
ATOM 650 N N . ALA A 1 88 ? -3.989 0.144 6.324 1.00 95.19 88 ALA A N 1
ATOM 651 C CA . ALA A 1 88 ? -2.684 0.793 6.374 1.00 95.19 88 ALA A CA 1
ATOM 652 C C . ALA A 1 88 ? -1.597 -0.125 6.960 1.00 95.19 88 ALA A C 1
ATOM 654 O O . ALA A 1 88 ? -0.465 -0.130 6.467 1.00 95.19 88 ALA A O 1
ATOM 655 N N . GLU A 1 89 ? -1.940 -0.927 7.969 1.00 93.81 89 GLU A N 1
ATOM 656 C CA . GLU A 1 89 ? -1.074 -1.969 8.518 1.00 93.81 89 GLU A CA 1
ATOM 657 C C . GLU A 1 89 ? -0.748 -3.016 7.453 1.00 93.81 89 GLU A C 1
ATOM 659 O O . GLU A 1 89 ? 0.425 -3.269 7.185 1.00 93.81 89 GLU A O 1
ATOM 664 N N . CYS A 1 90 ? -1.763 -3.556 6.775 1.00 92.56 90 CYS A N 1
ATOM 665 C CA . CYS A 1 90 ? -1.582 -4.532 5.704 1.00 92.56 90 CYS A CA 1
ATOM 666 C C . CYS A 1 90 ? -0.674 -3.981 4.591 1.00 92.56 90 CYS A C 1
ATOM 668 O O . CYS A 1 90 ? 0.303 -4.628 4.203 1.00 92.56 90 CYS A O 1
ATOM 670 N N . CYS A 1 91 ? -0.920 -2.742 4.150 1.00 93.56 91 CYS A N 1
ATOM 671 C CA . CYS A 1 91 ? -0.074 -2.059 3.175 1.00 93.56 91 CYS A CA 1
ATOM 672 C C . CYS A 1 91 ? 1.395 -2.020 3.616 1.00 93.56 91 CYS A C 1
ATOM 674 O O . CYS A 1 91 ? 2.298 -2.331 2.840 1.00 93.56 91 CYS A O 1
ATOM 676 N N . CYS A 1 92 ? 1.637 -1.662 4.877 1.00 92.25 92 CYS A N 1
ATOM 677 C CA . CYS A 1 92 ? 2.977 -1.574 5.441 1.00 92.25 92 CYS A CA 1
ATOM 678 C C . CYS A 1 92 ? 3.664 -2.947 5.527 1.00 92.25 92 CYS A C 1
ATOM 680 O O . CYS A 1 92 ? 4.818 -3.090 5.119 1.00 92.25 92 CYS A O 1
ATOM 682 N N . MET A 1 93 ? 2.965 -3.960 6.042 1.00 90.19 93 MET A N 1
ATOM 683 C CA . MET A 1 93 ? 3.516 -5.301 6.278 1.00 90.19 93 MET A CA 1
ATOM 684 C C . MET A 1 93 ? 3.886 -6.020 4.980 1.00 90.19 93 MET A C 1
ATOM 686 O O . MET A 1 93 ? 4.858 -6.777 4.947 1.00 90.19 93 MET A O 1
ATOM 690 N N . HIS A 1 94 ? 3.151 -5.745 3.902 1.00 90.38 94 HIS A N 1
ATOM 691 C CA . HIS A 1 94 ? 3.378 -6.328 2.582 1.00 90.38 94 HIS A CA 1
ATOM 692 C C . HIS A 1 94 ? 4.233 -5.450 1.655 1.00 90.38 94 HIS A C 1
ATOM 694 O O . HIS A 1 94 ? 4.385 -5.775 0.480 1.00 90.38 94 HIS A O 1
ATOM 700 N N . ASP A 1 95 ? 4.828 -4.361 2.157 1.00 90.38 95 ASP A N 1
ATOM 701 C CA . ASP A 1 95 ? 5.598 -3.393 1.352 1.00 90.38 95 ASP A CA 1
ATOM 702 C C . ASP A 1 95 ? 4.785 -2.809 0.172 1.00 90.38 95 ASP A C 1
ATOM 704 O O . ASP A 1 95 ? 5.326 -2.354 -0.837 1.00 90.38 95 ASP A O 1
ATOM 708 N N . MET A 1 96 ? 3.454 -2.802 0.303 1.00 92.94 96 MET A N 1
ATOM 709 C CA . MET A 1 96 ? 2.518 -2.213 -0.649 1.00 92.94 96 MET A CA 1
ATOM 710 C C . MET A 1 96 ? 2.484 -0.703 -0.418 1.00 92.94 96 MET A C 1
ATOM 712 O O . MET A 1 96 ? 1.578 -0.145 0.196 1.00 92.94 96 MET A O 1
ATOM 716 N N . THR A 1 97 ? 3.540 -0.044 -0.881 1.00 93.31 97 THR A N 1
ATOM 717 C CA . THR A 1 97 ? 3.759 1.396 -0.730 1.00 93.31 97 THR A CA 1
ATOM 718 C C . THR A 1 97 ? 3.883 2.076 -2.087 1.00 93.31 97 THR A C 1
ATOM 720 O O . THR A 1 97 ? 4.059 1.427 -3.124 1.00 93.31 97 THR A O 1
ATOM 723 N N . GLY A 1 98 ? 3.762 3.402 -2.103 1.00 94.06 98 GLY A N 1
ATOM 724 C CA . GLY A 1 98 ? 3.869 4.178 -3.329 1.00 94.06 98 GLY A CA 1
ATOM 725 C C . GLY A 1 98 ? 2.796 3.789 -4.341 1.00 94.06 98 GLY A C 1
ATOM 726 O O . GLY A 1 98 ? 1.621 3.671 -3.987 1.00 94.06 98 GLY A O 1
ATOM 727 N N . VAL A 1 99 ? 3.190 3.589 -5.602 1.00 95.31 99 VAL A N 1
ATOM 728 C CA . VAL A 1 99 ? 2.276 3.326 -6.730 1.00 95.31 99 VAL A CA 1
ATOM 729 C C . VAL A 1 99 ? 1.417 2.077 -6.528 1.00 95.31 99 VAL A C 1
ATOM 731 O O . VAL A 1 99 ? 0.282 2.054 -6.996 1.00 95.31 99 VAL A O 1
ATOM 734 N N . HIS A 1 100 ? 1.898 1.089 -5.764 1.00 96.81 100 HIS A N 1
ATOM 735 C CA . HIS A 1 100 ? 1.159 -0.148 -5.515 1.00 96.81 100 HIS A CA 1
ATOM 736 C C . HIS A 1 100 ? -0.202 0.099 -4.864 1.00 96.81 100 HIS A C 1
ATOM 738 O O . HIS A 1 100 ? -1.162 -0.589 -5.187 1.00 96.81 100 HIS A O 1
ATOM 744 N N . ILE A 1 101 ? -0.309 1.101 -3.987 1.00 96.56 101 ILE A N 1
ATOM 745 C CA . ILE A 1 101 ? -1.570 1.423 -3.307 1.00 96.56 101 ILE A CA 1
ATOM 746 C C . ILE A 1 101 ? -2.617 1.923 -4.306 1.00 96.56 101 ILE A C 1
ATOM 748 O O . ILE A 1 101 ? -3.778 1.525 -4.239 1.00 96.56 101 ILE A O 1
ATOM 752 N N . ALA A 1 102 ? -2.208 2.780 -5.247 1.00 96.69 102 ALA A N 1
ATOM 753 C CA . ALA A 1 102 ? -3.103 3.278 -6.285 1.00 96.69 102 ALA A CA 1
ATOM 754 C C . ALA A 1 102 ? -3.584 2.132 -7.187 1.00 96.69 102 ALA A C 1
ATOM 756 O O . ALA A 1 102 ? -4.781 2.015 -7.431 1.00 96.69 102 ALA A O 1
ATOM 757 N N . TRP A 1 103 ? -2.673 1.250 -7.607 1.00 97.69 103 TRP A N 1
ATOM 758 C CA . TRP A 1 103 ? -3.016 0.086 -8.427 1.00 97.69 103 TRP A CA 1
ATOM 759 C C . TRP A 1 103 ? -3.895 -0.924 -7.692 1.00 97.69 103 TRP A C 1
ATOM 761 O O . TRP A 1 103 ? -4.807 -1.482 -8.292 1.00 97.69 103 TRP A O 1
ATOM 771 N N . ALA A 1 104 ? -3.668 -1.142 -6.396 1.00 97.00 104 ALA A N 1
ATOM 772 C CA . ALA A 1 104 ? -4.482 -2.056 -5.601 1.00 97.00 104 ALA A CA 1
ATOM 773 C C . ALA A 1 104 ? -5.929 -1.569 -5.505 1.00 97.00 104 ALA A C 1
ATOM 775 O O . ALA A 1 104 ? -6.870 -2.345 -5.671 1.00 97.00 104 ALA A O 1
ATOM 776 N N . LEU A 1 105 ? -6.107 -0.266 -5.289 1.00 95.94 105 LEU A N 1
ATOM 777 C CA . LEU A 1 105 ? -7.430 0.332 -5.233 1.00 95.94 105 LEU A CA 1
ATOM 778 C C . LEU A 1 105 ? -8.101 0.374 -6.619 1.00 95.94 105 LEU A C 1
ATOM 780 O O . LEU A 1 105 ? -9.301 0.131 -6.720 1.00 95.94 105 LEU A O 1
ATOM 784 N N . GLU A 1 106 ? -7.346 0.634 -7.689 1.00 95.38 106 GLU A N 1
ATOM 785 C CA . GLU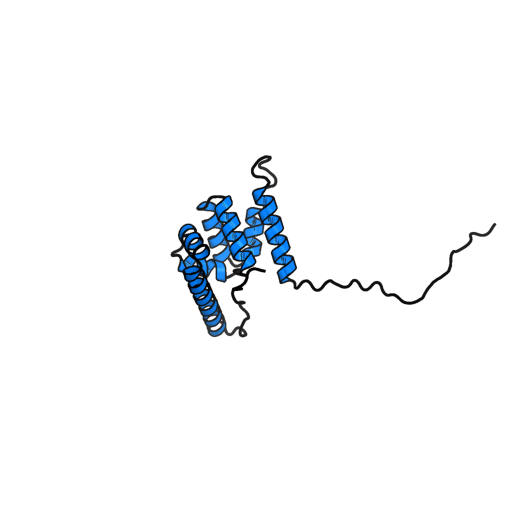 A 1 106 ? -7.843 0.581 -9.072 1.00 95.38 106 GLU A CA 1
ATOM 786 C C . GLU A 1 106 ? -8.309 -0.829 -9.461 1.00 95.38 106 GLU A C 1
ATOM 788 O O . GLU A 1 106 ? -9.390 -0.978 -10.033 1.00 95.38 106 GLU A O 1
ATOM 793 N N . HIS A 1 107 ? -7.545 -1.859 -9.083 1.00 95.62 107 HIS A N 1
ATOM 794 C CA . HIS A 1 107 ? -7.910 -3.264 -9.270 1.00 95.62 107 HIS A CA 1
ATOM 795 C C . HIS A 1 107 ? -9.248 -3.606 -8.599 1.00 95.62 107 HIS A C 1
ATOM 797 O O . HIS A 1 107 ? -10.030 -4.386 -9.132 1.00 95.62 107 HIS A O 1
ATOM 803 N N . CYS A 1 108 ? -9.532 -2.968 -7.463 1.00 95.12 108 CYS A N 1
ATOM 804 C CA . CYS A 1 108 ? -10.775 -3.114 -6.709 1.00 95.12 108 CYS A CA 1
ATOM 805 C C . CYS A 1 108 ? -11.806 -2.030 -7.074 1.00 95.12 108 CYS A C 1
ATOM 807 O O . CYS A 1 108 ? -12.528 -1.542 -6.210 1.00 95.12 108 CYS A O 1
ATOM 809 N N . HIS A 1 109 ? -11.826 -1.568 -8.329 1.00 94.19 109 HIS A N 1
ATOM 810 C CA . HIS A 1 109 ? -12.816 -0.615 -8.856 1.00 94.19 109 HIS A CA 1
ATOM 811 C C . HIS A 1 109 ? -12.961 0.688 -8.054 1.00 94.19 109 HIS A C 1
ATOM 813 O O . HIS A 1 109 ? -14.034 1.289 -8.008 1.00 94.19 109 HIS A O 1
ATOM 819 N N . SER A 1 110 ? -11.880 1.157 -7.428 1.00 92.25 110 SER A N 1
ATOM 820 C CA . SER A 1 110 ? -11.894 2.308 -6.517 1.00 92.25 110 SER A CA 1
ATOM 821 C C . SER A 1 110 ? -12.733 2.126 -5.242 1.00 92.25 110 SER A C 1
ATOM 823 O O . SER A 1 110 ? -13.098 3.122 -4.616 1.00 92.25 110 SER A O 1
ATOM 825 N N . SER A 1 111 ? -13.006 0.879 -4.840 1.00 95.44 111 SER A N 1
ATOM 826 C CA . SER A 1 111 ? -13.726 0.506 -3.620 1.00 95.44 111 SER A CA 1
ATOM 827 C C . SER A 1 111 ? -12.757 0.051 -2.515 1.00 95.44 111 SER A C 1
ATOM 829 O O . SER A 1 111 ? -12.192 -1.045 -2.590 1.00 95.44 111 SER A O 1
ATOM 831 N N . PRO A 1 112 ? -12.557 0.860 -1.455 1.00 94.25 112 PRO A N 1
ATOM 832 C CA . PRO A 1 112 ? -11.729 0.476 -0.311 1.00 94.25 112 PRO A CA 1
ATOM 833 C C . PRO A 1 112 ? -12.278 -0.744 0.440 1.00 94.25 112 PRO A C 1
ATOM 835 O O . PRO A 1 112 ? -11.512 -1.533 0.983 1.00 94.25 112 PRO A O 1
ATOM 838 N N . GLU A 1 113 ? -13.601 -0.917 0.452 1.00 94.56 113 GLU A N 1
ATOM 839 C CA . GLU A 1 113 ? -14.266 -2.069 1.069 1.00 94.56 113 GLU A CA 1
ATOM 840 C C . GLU A 1 113 ? -13.956 -3.365 0.310 1.00 94.56 113 GLU A C 1
ATOM 842 O O . GLU A 1 113 ? -13.642 -4.384 0.923 1.00 94.56 113 GLU A O 1
ATOM 847 N N . GLU A 1 114 ? -13.991 -3.323 -1.026 1.00 95.44 114 GLU A N 1
ATOM 848 C CA . GLU A 1 114 ? -13.624 -4.467 -1.867 1.00 95.44 114 GLU A CA 1
ATOM 849 C C . GLU A 1 114 ? -12.147 -4.826 -1.678 1.00 95.44 114 GLU A C 1
ATOM 851 O O . GLU A 1 114 ? -11.818 -6.001 -1.513 1.00 95.44 114 GLU A O 1
ATOM 856 N N . LEU A 1 115 ? -11.271 -3.820 -1.592 1.00 95.62 115 LEU A N 1
ATOM 857 C CA . LEU A 1 115 ? -9.858 -4.032 -1.291 1.00 95.62 115 LEU A CA 1
ATOM 858 C C . LEU A 1 115 ? -9.663 -4.733 0.062 1.00 95.62 115 LEU A C 1
ATOM 860 O O . LEU A 1 115 ? -8.891 -5.683 0.146 1.00 95.62 115 LEU A O 1
ATOM 864 N N . MET A 1 116 ? -10.397 -4.336 1.104 1.00 95.00 116 MET A N 1
ATOM 865 C CA . MET A 1 116 ? -10.347 -5.016 2.405 1.00 95.00 116 MET A CA 1
ATOM 866 C C . MET A 1 116 ? -10.793 -6.478 2.322 1.00 95.00 116 MET A C 1
ATOM 868 O O . MET A 1 116 ? -10.175 -7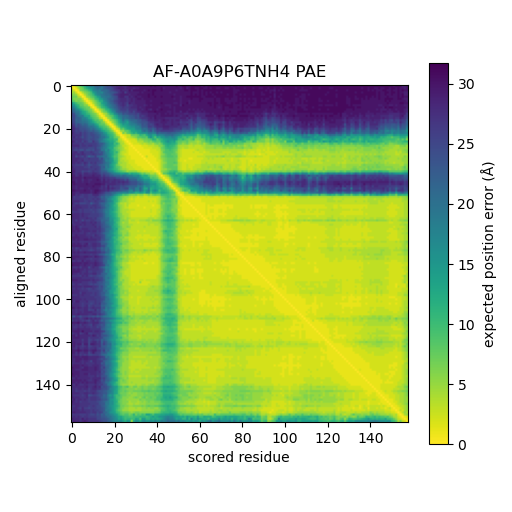.350 2.933 1.00 95.00 116 MET A O 1
ATOM 872 N N . VAL A 1 117 ? -11.841 -6.770 1.549 1.00 94.38 117 VAL A N 1
ATOM 873 C CA . VAL A 1 117 ? -12.291 -8.151 1.311 1.00 94.38 117 VAL A CA 1
ATOM 874 C C . VAL A 1 117 ? -11.201 -8.960 0.605 1.00 94.38 117 VAL A C 1
ATOM 876 O O . VAL A 1 117 ? -10.878 -10.062 1.047 1.00 94.38 117 VAL A O 1
ATOM 879 N N . VAL A 1 118 ? -10.590 -8.404 -0.444 1.00 95.00 118 VAL A N 1
ATOM 880 C CA . VAL A 1 118 ? -9.492 -9.044 -1.185 1.00 95.00 118 VAL A CA 1
ATOM 881 C C . VAL A 1 118 ? -8.290 -9.316 -0.281 1.00 95.00 118 VAL A C 1
ATOM 883 O O . VAL A 1 118 ? -7.740 -10.411 -0.333 1.00 95.00 118 VAL A O 1
ATOM 886 N N . LEU A 1 119 ? -7.902 -8.366 0.575 1.00 92.44 119 LEU A N 1
ATOM 887 C CA . LEU A 1 119 ? -6.751 -8.512 1.473 1.00 92.44 119 LEU A CA 1
ATOM 888 C C . LEU A 1 119 ? -6.974 -9.557 2.576 1.00 92.44 119 LEU A C 1
ATOM 890 O O . LEU A 1 119 ? -6.018 -10.208 3.000 1.00 92.44 119 LEU A O 1
ATOM 894 N N . ARG A 1 120 ? -8.221 -9.742 3.028 1.00 91.56 120 ARG A N 1
ATOM 895 C CA . ARG A 1 120 ? -8.590 -10.736 4.053 1.00 91.56 120 ARG A CA 1
ATOM 896 C C . ARG A 1 120 ? -8.738 -12.155 3.488 1.00 91.56 120 ARG A C 1
ATOM 898 O O . ARG A 1 120 ? -8.599 -13.125 4.232 1.00 91.56 120 ARG A O 1
ATOM 905 N N . GLU A 1 121 ? -9.023 -12.299 2.195 1.00 93.44 121 GLU A N 1
ATOM 906 C CA . GLU A 1 121 ? -9.155 -13.597 1.528 1.00 93.44 121 GLU A CA 1
ATOM 907 C C . GLU A 1 121 ? -7.819 -14.055 0.925 1.00 93.44 121 GLU A C 1
ATOM 909 O O . GLU A 1 121 ? -7.373 -13.521 -0.085 1.00 93.44 121 GLU A O 1
ATOM 914 N N . GLU A 1 122 ? -7.198 -15.089 1.503 1.00 89.12 122 GLU A N 1
ATOM 915 C CA . GLU A 1 122 ? -5.833 -15.524 1.155 1.00 89.12 122 GLU A CA 1
ATOM 916 C C . GLU A 1 122 ? -5.600 -15.716 -0.356 1.00 89.12 122 GLU A C 1
ATOM 918 O O . GLU A 1 122 ? -4.602 -15.238 -0.897 1.00 89.12 122 GLU A O 1
ATOM 923 N N . GLU A 1 123 ? -6.519 -16.385 -1.054 1.00 91.00 123 GLU A N 1
ATOM 924 C CA . GLU A 1 123 ? -6.366 -16.659 -2.487 1.00 91.00 123 GLU A CA 1
ATOM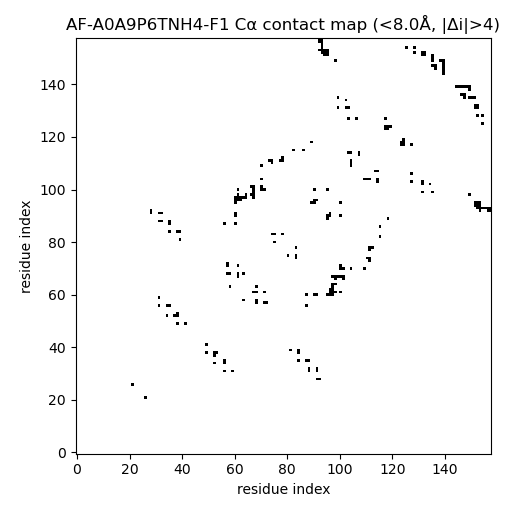 925 C C . GLU A 1 123 ? -6.496 -15.390 -3.341 1.00 91.00 123 GLU A C 1
ATOM 927 O O . GLU A 1 123 ? -5.657 -15.149 -4.208 1.00 91.00 123 GLU A O 1
ATOM 932 N N . LYS A 1 124 ? -7.468 -14.518 -3.044 1.00 93.12 124 LYS A N 1
ATOM 933 C CA . LYS A 1 124 ? -7.617 -13.233 -3.748 1.00 93.12 124 LYS A CA 1
ATOM 934 C C . LYS A 1 124 ? -6.453 -12.289 -3.456 1.00 93.12 124 LYS A C 1
ATOM 936 O O . LYS A 1 124 ? -5.998 -11.568 -4.338 1.00 93.12 124 LYS A O 1
ATOM 941 N N . CYS A 1 125 ? -5.935 -12.319 -2.232 1.00 92.62 125 CYS A N 1
ATOM 942 C CA . CYS A 1 125 ? -4.780 -11.532 -1.826 1.00 92.62 125 CYS A CA 1
ATOM 943 C C . CYS A 1 125 ? -3.531 -11.930 -2.633 1.00 92.62 125 CYS A C 1
ATOM 945 O O . CYS A 1 125 ? -2.818 -11.067 -3.148 1.00 92.62 125 CYS A O 1
ATOM 947 N N . LYS A 1 126 ? -3.311 -13.236 -2.852 1.00 92.81 126 LYS A N 1
ATOM 948 C CA . LYS A 1 126 ? -2.238 -13.730 -3.734 1.00 92.81 126 LYS A CA 1
ATOM 949 C C . LYS A 1 126 ? -2.414 -13.251 -5.175 1.00 92.81 126 LYS A C 1
ATOM 951 O O . LYS A 1 126 ? -1.437 -12.811 -5.783 1.00 92.81 126 LYS A O 1
ATOM 956 N N . GLU A 1 127 ? -3.630 -13.315 -5.717 1.00 95.00 127 GLU A N 1
ATOM 957 C CA . GLU A 1 127 ? -3.934 -12.810 -7.064 1.00 95.00 127 GLU A CA 1
ATOM 958 C C . GLU A 1 127 ? -3.636 -11.311 -7.188 1.00 95.00 127 GLU A C 1
ATOM 960 O O . GLU A 1 127 ? -2.969 -10.892 -8.139 1.00 95.00 127 GLU A O 1
ATOM 965 N N . LEU A 1 128 ? -4.033 -10.518 -6.188 1.00 95.62 128 LEU A N 1
ATOM 966 C CA . LEU A 1 128 ? -3.716 -9.096 -6.114 1.00 95.62 128 LEU A CA 1
ATOM 967 C C . LEU A 1 128 ? -2.200 -8.864 -6.111 1.00 95.62 128 LEU A C 1
ATOM 969 O O . LEU A 1 128 ? -1.704 -8.052 -6.887 1.00 95.62 128 LEU A O 1
ATOM 973 N N . TRP A 1 129 ? -1.431 -9.591 -5.298 1.00 95.06 129 TRP A N 1
ATOM 974 C CA . TRP A 1 129 ? 0.028 -9.434 -5.261 1.00 95.06 129 TRP A CA 1
ATOM 975 C C . TRP A 1 129 ? 0.690 -9.746 -6.604 1.00 95.06 129 TRP A C 1
ATOM 977 O O . TRP A 1 129 ? 1.609 -9.041 -7.016 1.00 95.06 129 TRP A O 1
ATOM 987 N N . HIS A 1 130 ? 0.223 -10.782 -7.305 1.00 95.38 130 HIS A N 1
ATOM 988 C CA . HIS A 1 130 ? 0.696 -11.091 -8.654 1.00 95.38 130 HIS A CA 1
ATOM 989 C C . HIS A 1 130 ? 0.350 -9.986 -9.651 1.00 95.38 130 HIS A C 1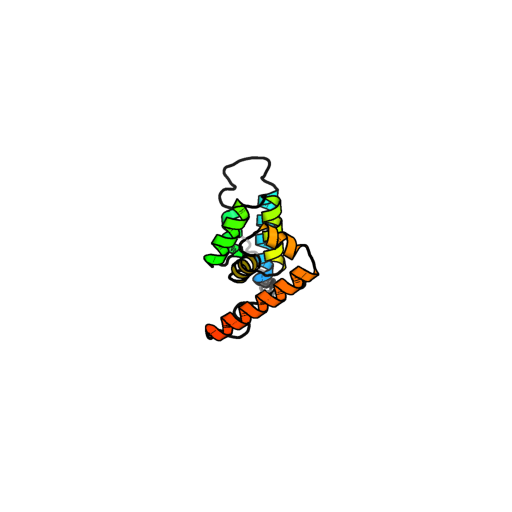
ATOM 991 O O . HIS A 1 130 ? 1.190 -9.620 -10.473 1.00 95.38 130 HIS A O 1
ATOM 997 N N . HIS A 1 131 ? -0.858 -9.432 -9.561 1.00 96.50 131 HIS A N 1
ATOM 998 C CA . HIS A 1 131 ? -1.266 -8.307 -10.389 1.00 96.50 131 HIS A CA 1
ATOM 999 C C . HIS A 1 131 ? -0.372 -7.080 -10.161 1.00 96.50 131 HIS A C 1
ATOM 1001 O O . HIS A 1 131 ? 0.113 -6.493 -11.126 1.00 96.50 131 HIS A O 1
ATOM 1007 N N . LEU A 1 132 ? -0.116 -6.720 -8.901 1.00 96.94 132 LEU A N 1
ATOM 1008 C CA . LEU A 1 132 ? 0.696 -5.558 -8.534 1.00 96.94 132 LEU A CA 1
ATOM 1009 C C . LEU A 1 132 ? 2.146 -5.682 -9.003 1.00 96.94 132 LEU A C 1
ATOM 1011 O O . LEU A 1 132 ? 2.691 -4.726 -9.551 1.00 96.94 132 LEU A O 1
ATOM 1015 N N . ASP A 1 133 ? 2.750 -6.858 -8.850 1.00 96.12 133 ASP A N 1
ATOM 1016 C CA . ASP A 1 133 ? 4.096 -7.114 -9.363 1.00 96.12 133 ASP A CA 1
ATOM 1017 C C . ASP A 1 133 ? 4.150 -7.027 -10.896 1.00 96.12 133 ASP A C 1
ATOM 1019 O O . ASP A 1 133 ? 5.083 -6.444 -11.446 1.00 96.12 133 ASP A O 1
ATOM 1023 N N . GLY A 1 134 ? 3.122 -7.529 -11.588 1.00 96.56 134 GLY A N 1
ATOM 1024 C CA . GLY A 1 134 ? 3.003 -7.381 -13.039 1.00 96.56 134 GLY A CA 1
ATOM 1025 C C . GLY A 1 134 ? 2.877 -5.917 -13.474 1.00 96.56 134 GLY A C 1
ATOM 1026 O O . GLY A 1 134 ? 3.524 -5.500 -14.434 1.00 96.56 134 GLY A O 1
ATOM 1027 N N . GLN A 1 135 ? 2.098 -5.104 -12.751 1.00 97.12 135 GLN A N 1
ATOM 1028 C CA . GLN A 1 135 ? 2.014 -3.659 -13.004 1.00 97.12 135 GLN A CA 1
ATOM 1029 C C . GLN A 1 135 ? 3.354 -2.957 -12.766 1.00 97.12 135 GLN A C 1
ATOM 1031 O O . GLN A 1 135 ? 3.731 -2.081 -13.546 1.00 97.12 135 GLN A O 1
ATOM 1036 N N . ALA A 1 136 ? 4.102 -3.365 -11.738 1.00 96.50 136 ALA A N 1
ATOM 1037 C CA . ALA A 1 136 ? 5.433 -2.837 -11.468 1.00 96.50 136 ALA A CA 1
ATOM 1038 C C . ALA A 1 136 ? 6.399 -3.122 -12.629 1.00 96.50 136 ALA A C 1
ATOM 1040 O O . ALA A 1 136 ? 7.068 -2.205 -13.102 1.00 96.50 136 ALA A O 1
ATOM 1041 N N . GLU A 1 137 ? 6.419 -4.352 -13.148 1.00 96.31 137 GLU A N 1
ATOM 1042 C CA . GLU A 1 137 ? 7.236 -4.731 -14.310 1.00 96.31 137 GLU A CA 1
ATOM 1043 C C . GLU A 1 137 ? 6.866 -3.933 -15.564 1.00 96.31 137 GLU A C 1
ATOM 1045 O O . GLU A 1 137 ? 7.735 -3.383 -16.243 1.00 96.31 137 GLU A O 1
ATOM 1050 N N . VAL A 1 138 ? 5.568 -3.816 -15.853 1.00 96.31 138 VAL A N 1
ATOM 1051 C CA . VAL A 1 138 ? 5.065 -3.003 -16.966 1.00 96.31 138 VAL A CA 1
ATOM 1052 C C . VAL A 1 138 ? 5.528 -1.554 -16.802 1.00 96.31 138 VAL A C 1
ATOM 1054 O O . VAL A 1 138 ? 6.113 -0.980 -17.721 1.00 96.31 138 VAL A O 1
ATOM 1057 N N . HIS A 1 139 ? 5.336 -0.964 -15.622 1.00 95.44 139 HIS A N 1
ATOM 1058 C CA . HIS A 1 139 ? 5.754 0.405 -15.344 1.00 95.44 139 HIS A CA 1
ATOM 1059 C C . HIS A 1 139 ? 7.263 0.601 -15.537 1.00 95.44 139 HIS A C 1
ATOM 1061 O O . HIS A 1 139 ? 7.675 1.604 -16.124 1.00 95.44 139 HIS A O 1
ATOM 1067 N N . GLU A 1 140 ? 8.084 -0.352 -15.095 1.00 96.31 140 GLU A N 1
ATOM 1068 C CA . GLU A 1 140 ? 9.538 -0.317 -15.266 1.00 96.31 140 GLU A CA 1
ATOM 1069 C C . GLU A 1 140 ? 9.934 -0.323 -16.747 1.00 96.31 140 GLU A C 1
ATOM 1071 O O . GLU A 1 140 ? 10.707 0.537 -17.178 1.00 96.31 140 GLU A O 1
ATOM 1076 N N . VAL A 1 141 ? 9.343 -1.218 -17.546 1.00 96.25 141 VAL A N 1
ATOM 1077 C CA . VAL A 1 141 ? 9.615 -1.332 -18.988 1.00 96.25 141 VAL A CA 1
ATOM 1078 C C . VAL A 1 141 ? 9.207 -0.064 -19.738 1.00 96.25 141 VAL A C 1
ATOM 1080 O O . VAL A 1 141 ? 9.997 0.475 -20.513 1.00 96.25 141 VAL A O 1
ATOM 1083 N N . PHE A 1 142 ? 7.997 0.454 -19.503 1.00 96.00 142 PHE A N 1
ATOM 1084 C CA . PHE A 1 142 ? 7.495 1.627 -20.228 1.00 96.00 142 PHE A CA 1
ATOM 1085 C C . PHE A 1 142 ? 8.209 2.932 -19.848 1.00 96.00 142 PHE A C 1
ATOM 1087 O O . PHE A 1 142 ? 8.260 3.853 -20.664 1.00 96.00 142 PHE A O 1
ATOM 1094 N N . ASN A 1 143 ? 8.787 3.015 -18.645 1.00 94.19 143 ASN A N 1
ATOM 1095 C CA . ASN A 1 143 ? 9.509 4.200 -18.174 1.00 94.19 143 ASN A CA 1
ATOM 1096 C C . ASN A 1 143 ? 11.040 4.070 -18.266 1.00 94.19 143 ASN A C 1
ATOM 1098 O O . ASN A 1 143 ? 11.746 4.977 -17.826 1.00 94.19 143 ASN A O 1
ATOM 1102 N N . ASN A 1 144 ? 11.565 2.990 -18.862 1.00 94.31 144 ASN A N 1
ATOM 1103 C CA . ASN A 1 144 ? 13.002 2.691 -18.931 1.00 94.31 144 ASN A CA 1
ATOM 1104 C C . ASN A 1 144 ? 13.692 2.711 -17.552 1.00 94.31 144 ASN A C 1
ATOM 1106 O O . ASN A 1 144 ? 14.798 3.238 -17.402 1.00 94.31 144 ASN A O 1
ATOM 1110 N N . LEU A 1 145 ? 13.028 2.166 -16.532 1.00 94.06 145 LEU A N 1
ATOM 1111 C CA . LEU A 1 145 ? 13.596 2.019 -15.194 1.00 94.06 145 LEU A CA 1
ATOM 1112 C C . LEU A 1 145 ? 14.395 0.714 -15.094 1.00 94.06 145 LEU A C 1
ATOM 1114 O O . LEU A 1 145 ? 14.207 -0.215 -15.877 1.00 94.06 145 LEU A O 1
ATOM 1118 N N . ALA A 1 146 ? 15.301 0.644 -14.117 1.00 93.62 146 ALA A N 1
ATOM 1119 C CA . ALA A 1 146 ? 15.975 -0.609 -13.797 1.00 93.62 146 ALA A CA 1
ATOM 1120 C C . ALA A 1 146 ? 14.967 -1.642 -13.267 1.00 93.62 146 ALA A C 1
ATOM 1122 O O . ALA A 1 146 ? 14.005 -1.284 -12.587 1.00 93.62 146 ALA A O 1
ATOM 1123 N N . GLU A 1 147 ? 15.221 -2.919 -13.541 1.00 91.06 147 GLU A N 1
ATOM 1124 C CA . GLU A 1 147 ? 14.415 -4.017 -13.011 1.00 91.06 147 GLU A CA 1
ATOM 1125 C C . GLU A 1 147 ? 14.377 -3.965 -11.476 1.00 91.06 147 GLU A C 1
ATOM 1127 O O . GLU A 1 147 ? 15.413 -3.847 -10.813 1.00 91.06 147 GLU A O 1
ATOM 1132 N N . GLY A 1 148 ? 13.168 -4.010 -10.916 1.00 90.38 148 GLY A N 1
ATOM 1133 C CA . GLY A 1 148 ? 12.939 -3.932 -9.475 1.00 90.38 148 GLY A CA 1
ATOM 1134 C C . GLY A 1 148 ? 13.001 -2.518 -8.888 1.00 90.38 148 GLY A C 1
ATOM 1135 O O . GLY A 1 148 ? 12.907 -2.377 -7.668 1.00 90.38 148 GLY A O 1
ATOM 1136 N N . ALA A 1 149 ? 13.144 -1.467 -9.704 1.00 89.50 149 ALA A N 1
ATOM 1137 C CA . ALA A 1 149 ? 13.178 -0.083 -9.227 1.00 89.50 149 ALA A CA 1
ATOM 1138 C C . ALA A 1 149 ? 11.881 0.356 -8.528 1.00 89.50 149 ALA A C 1
ATOM 1140 O O . ALA A 1 149 ? 11.938 1.196 -7.629 1.00 89.50 149 ALA A O 1
ATOM 1141 N N . VAL A 1 150 ? 10.729 -0.200 -8.917 1.00 90.19 150 VAL A N 1
ATOM 1142 C CA . VAL A 1 150 ? 9.427 0.097 -8.291 1.00 90.19 150 VAL A CA 1
ATOM 1143 C C . VAL A 1 150 ? 9.244 -0.669 -6.973 1.00 90.19 150 VAL A C 1
ATOM 1145 O O . VAL A 1 150 ? 8.468 -0.249 -6.117 1.00 90.19 150 VAL A O 1
ATOM 1148 N N . GLY A 1 151 ? 10.000 -1.750 -6.765 1.00 90.88 151 GLY A N 1
ATOM 1149 C CA . GLY A 1 151 ? 9.799 -2.697 -5.670 1.00 90.88 151 GLY A CA 1
ATOM 1150 C C . GLY A 1 151 ? 8.825 -3.818 -6.039 1.00 90.88 151 GLY A C 1
ATOM 1151 O O . GLY A 1 151 ? 8.279 -3.853 -7.141 1.00 90.88 151 GLY A O 1
ATOM 1152 N N . ARG A 1 152 ? 8.663 -4.784 -5.133 1.00 92.44 152 ARG A N 1
ATOM 1153 C CA . ARG A 1 152 ? 7.763 -5.938 -5.280 1.00 92.44 152 ARG A CA 1
ATOM 1154 C C . ARG A 1 152 ? 7.078 -6.207 -3.950 1.00 92.44 152 ARG A C 1
ATOM 1156 O O . ARG A 1 152 ? 7.663 -5.953 -2.895 1.00 92.44 152 ARG A O 1
ATOM 1163 N N . ILE A 1 153 ? 5.873 -6.760 -4.002 1.00 91.94 153 ILE A N 1
ATOM 1164 C CA . ILE A 1 153 ? 5.074 -7.023 -2.803 1.00 91.94 153 ILE A CA 1
ATOM 1165 C C . ILE A 1 153 ? 5.725 -8.121 -1.947 1.00 91.94 153 ILE A C 1
ATOM 1167 O O . ILE A 1 153 ? 6.248 -9.113 -2.453 1.00 91.94 153 ILE A O 1
ATOM 1171 N N . LYS A 1 154 ? 5.709 -8.008 -0.622 1.00 87.56 154 LYS A N 1
ATOM 1172 C CA . LYS A 1 154 ? 6.182 -9.093 0.251 1.00 87.56 154 LYS A CA 1
ATOM 1173 C C . LYS A 1 154 ? 5.053 -10.072 0.528 1.00 87.56 154 LYS A C 1
ATOM 1175 O O . LYS A 1 154 ? 3.977 -9.68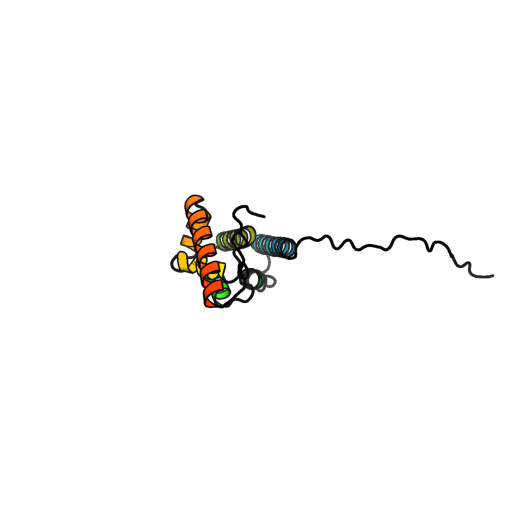4 0.956 1.00 87.56 154 LYS A O 1
ATOM 1180 N N . ARG A 1 155 ? 5.307 -11.360 0.290 1.00 84.25 155 ARG A N 1
ATOM 1181 C CA . ARG A 1 155 ? 4.310 -12.439 0.458 1.00 84.25 155 ARG A CA 1
ATOM 1182 C C . ARG A 1 155 ? 4.194 -12.879 1.910 1.00 84.25 155 ARG A C 1
ATOM 1184 O O . ARG A 1 155 ? 3.143 -13.331 2.346 1.00 84.25 155 ARG A O 1
ATOM 1191 N N . THR A 1 156 ? 5.290 -12.736 2.645 1.00 79.31 156 THR A N 1
ATOM 1192 C CA . THR A 1 156 ? 5.354 -12.987 4.078 1.00 79.31 156 THR A CA 1
ATOM 1193 C C . THR A 1 156 ? 5.417 -11.634 4.782 1.00 79.31 156 THR A C 1
ATOM 1195 O O . THR A 1 156 ? 6.288 -10.836 4.415 1.00 79.31 156 THR A O 1
ATOM 1198 N N . PRO A 1 157 ? 4.521 -11.356 5.745 1.00 71.62 157 PRO A N 1
ATOM 1199 C CA . PRO A 1 157 ? 4.567 -10.117 6.516 1.00 71.62 157 PRO A CA 1
ATOM 1200 C C . PRO A 1 157 ? 5.903 -9.998 7.274 1.00 71.62 157 PRO A C 1
ATOM 1202 O O . PRO A 1 157 ? 6.482 -11.015 7.666 1.00 71.62 157 PRO A O 1
ATOM 1205 N N . ILE A 1 158 ? 6.401 -8.762 7.413 1.00 58.59 158 ILE A N 1
ATOM 1206 C CA . ILE A 1 158 ? 7.703 -8.413 8.028 1.00 58.59 158 ILE A CA 1
ATOM 1207 C C . ILE A 1 158 ? 7.678 -8.537 9.552 1.00 58.59 158 ILE A C 1
ATOM 1209 O O . ILE A 1 158 ? 6.729 -8.017 10.167 1.00 58.59 158 ILE A O 1
#

Secondary structure (DSSP, 8-state):
-----------------------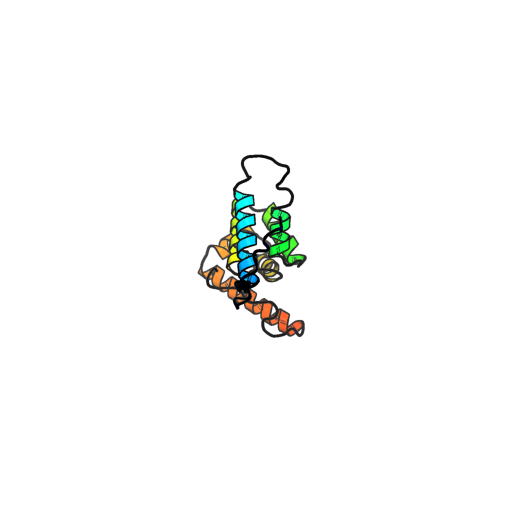HHHHHHHHHHHHHHHHHHGGGS-TTS-TTHHHHHHHHHTTT-HHHHHHHHHHHHHS-HHHHHHHHHHHHHTT--THHHHHHHHHTTT-HHHHHHHHHSHHHHHHHHHHHHHHHHHHHHHTTPPTTTT----SS--

Mean predicted aligned error: 10.34 Å

Nearest PDB structures (foldseek):
  9eoj-assembly1_V  TM=2.319E-01  e=5.282E+00  Xenopus laevis

Sequence (158 aa):
MSCKTCGGCFTGSGCTTSRSSKTKNELTVARILGLLQLAAQTNDQTSNDHDHVIPTIVAELSQNIYASQMALLSAYNQLSLTDFLELAECCCMHDMTGVHIAWALEHCHSSPEELMVVLREEEKCKELWHHLDGQAEVHEVFNNLAEGAVGRIKRTPI

Solvent-accessible surface area (backbone atoms only — not comparable to full-atom values): 9262 Å² total; per-residue (Å²): 138,81,85,83,78,90,80,88,81,96,72,91,72,79,83,69,77,71,71,71,79,64,51,75,61,58,57,50,44,56,49,52,55,51,51,49,52,52,63,66,65,49,80,79,66,74,94,76,82,56,86,51,53,63,60,47,52,38,46,61,47,8,66,77,34,64,64,17,34,53,45,47,54,51,30,53,75,72,42,54,73,67,57,34,48,52,51,53,48,50,27,55,40,21,56,41,39,22,68,44,42,30,51,50,33,54,75,30,76,71,31,58,67,53,37,52,53,33,65,73,34,69,69,52,30,51,53,50,47,54,51,49,39,52,51,34,52,51,52,24,64,80,67,72,48,59,92,69,71,82,51,64,61,44,91,62,72,116